Protein AF-A0A523W3R8-F1 (afdb_monomer)

Secondary structure (DSSP, 8-state):
--HHHHHHHHHHHHHHHHHHHTT-----PPP-SS-SHHHHHHHHHHHHHHHHHHHHHHHHHHHHHHHHHHHHHHHHHHHHHHHHHHHHHHHHHHHHHH-

Radius of gyration: 30.05 Å; Cα contacts (8 Å, |Δi|>4): 32; chains: 1; bounding box: 63×19×85 Å

InterPro domains:
  IPR003660 HAMP domain [PF00672] (10-53)
  IPR003660 HAMP domain [PS50885] (9-57)
  IPR003660 HAMP domain [SM00304] (4-57)

Sequence (99 aa):
MDKTSEKERMAEIIEAVMKVARGDYSVQVEFSGENDEFDSLAMGLNMMIDDIRTSMEHLDGQRKKLSAVNKHLQQHIAERKKAQERISRAAEEWRMTFD

Structure (mmCIF, N/CA/C/O backbone):
data_AF-A0A523W3R8-F1
#
_entry.id   AF-A0A523W3R8-F1
#
loop_
_atom_site.group_PDB
_atom_site.id
_atom_site.type_symbol
_atom_site.label_atom_id
_atom_site.label_alt_id
_atom_site.label_comp_id
_atom_site.label_asym_id
_atom_site.label_entity_id
_atom_site.label_seq_id
_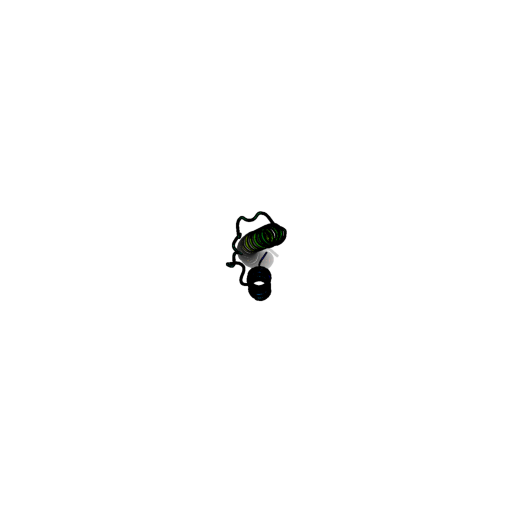atom_site.pdbx_PDB_ins_code
_atom_site.Cartn_x
_atom_site.Cartn_y
_atom_site.Cartn_z
_atom_site.occupancy
_atom_site.B_iso_or_equiv
_atom_site.auth_seq_id
_atom_site.auth_comp_id
_atom_site.auth_asym_id
_atom_site.auth_atom_id
_atom_site.pdbx_PDB_model_num
ATOM 1 N N . MET A 1 1 ? -19.295 -1.041 39.097 1.00 55.22 1 MET A N 1
ATOM 2 C CA . MET A 1 1 ? -18.858 -1.418 37.742 1.00 55.22 1 MET A CA 1
ATOM 3 C C . MET A 1 1 ? -19.580 -2.698 37.373 1.00 55.22 1 MET A C 1
ATOM 5 O O . MET A 1 1 ? -19.542 -3.649 38.151 1.00 55.22 1 MET A O 1
ATOM 9 N N . ASP A 1 2 ? -20.368 -2.662 36.300 1.00 65.88 2 ASP A N 1
ATOM 10 C CA . ASP A 1 2 ? -21.153 -3.807 35.838 1.00 65.88 2 ASP A CA 1
ATOM 11 C C . ASP A 1 2 ? -20.236 -4.759 35.062 1.00 65.88 2 ASP A C 1
ATOM 13 O O . ASP A 1 2 ? -19.726 -4.413 34.000 1.00 65.88 2 ASP A O 1
ATOM 17 N N . LYS A 1 3 ? -20.029 -5.968 35.593 1.00 64.00 3 LYS A N 1
ATOM 18 C CA . LYS A 1 3 ? -19.193 -7.013 34.973 1.00 64.00 3 LYS A CA 1
ATOM 19 C C . LYS A 1 3 ? -19.681 -7.427 33.578 1.00 64.00 3 LYS A C 1
ATOM 21 O O . LYS A 1 3 ? -18.957 -8.118 32.862 1.00 64.00 3 LYS A O 1
ATOM 26 N N . THR A 1 4 ? -20.914 -7.073 33.223 1.00 63.56 4 THR A N 1
ATOM 27 C CA . THR A 1 4 ? -21.494 -7.315 31.898 1.00 63.56 4 THR A CA 1
ATOM 28 C C . THR A 1 4 ? -20.850 -6.404 30.844 1.00 63.56 4 THR A C 1
ATOM 30 O O . THR A 1 4 ? -20.418 -6.908 29.813 1.00 63.56 4 THR A O 1
ATOM 33 N N . SER A 1 5 ? -20.638 -5.121 31.165 1.00 80.88 5 SER A N 1
ATOM 34 C CA . SER A 1 5 ? -20.011 -4.123 30.277 1.00 80.88 5 SER A CA 1
ATOM 35 C C . SER A 1 5 ? -18.536 -4.432 29.977 1.00 80.88 5 SER A C 1
ATOM 37 O O . SER A 1 5 ? -18.100 -4.391 28.828 1.00 80.88 5 SER A O 1
ATOM 39 N N . GLU A 1 6 ? -17.760 -4.850 30.983 1.00 86.00 6 GLU A N 1
ATOM 40 C CA . GLU A 1 6 ? -16.344 -5.218 30.788 1.00 86.00 6 GLU A CA 1
ATOM 41 C C . GLU A 1 6 ? -16.178 -6.422 29.845 1.00 86.00 6 GLU A C 1
ATOM 43 O O . GLU A 1 6 ? -15.247 -6.478 29.040 1.00 86.00 6 GLU A O 1
ATOM 48 N N . LYS A 1 7 ? -17.091 -7.401 29.921 1.00 90.12 7 LYS A N 1
ATOM 49 C CA . LYS A 1 7 ? -17.073 -8.568 29.028 1.00 90.12 7 LYS A CA 1
ATOM 50 C C . LYS A 1 7 ? -17.400 -8.197 27.587 1.00 90.12 7 LYS A C 1
ATOM 52 O O . LYS A 1 7 ? -16.786 -8.763 26.686 1.00 90.12 7 LYS A O 1
ATOM 57 N N . GLU A 1 8 ? -18.350 -7.291 27.382 1.00 89.88 8 GLU A N 1
ATOM 58 C CA . GLU A 1 8 ? -18.734 -6.806 26.053 1.00 89.88 8 GLU A CA 1
ATOM 59 C C . GLU A 1 8 ? -17.569 -6.056 25.399 1.00 89.88 8 GLU A C 1
ATOM 61 O O . GLU A 1 8 ? -17.129 -6.441 24.317 1.00 89.88 8 GLU A O 1
ATOM 66 N N . ARG A 1 9 ? -16.956 -5.107 26.115 1.00 90.44 9 ARG A N 1
ATOM 67 C CA . ARG A 1 9 ? -15.782 -4.360 25.628 1.00 90.44 9 ARG A CA 1
ATOM 68 C C . ARG A 1 9 ? -14.595 -5.270 25.315 1.00 90.44 9 ARG A C 1
ATOM 70 O O . ARG A 1 9 ? -13.924 -5.119 24.297 1.00 90.44 9 ARG A O 1
ATOM 77 N N . MET A 1 10 ? -14.344 -6.272 26.157 1.00 92.50 10 MET A N 1
ATOM 78 C C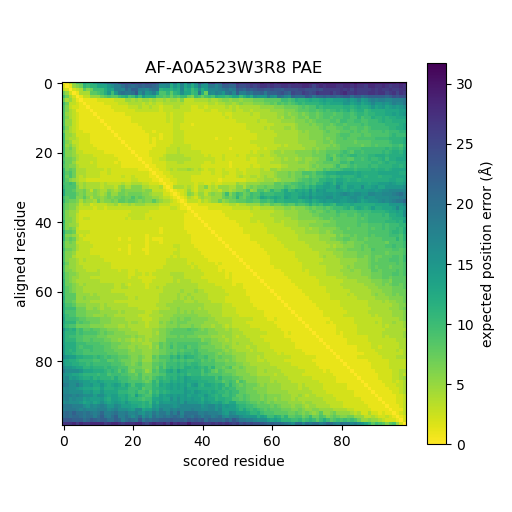A . MET A 1 10 ? -13.301 -7.261 25.884 1.00 92.50 10 MET A CA 1
ATOM 79 C C . MET A 1 10 ? -13.611 -8.109 24.640 1.00 92.50 10 MET A C 1
ATOM 81 O O . MET A 1 10 ? -12.698 -8.428 23.877 1.00 92.50 10 MET A O 1
ATOM 85 N N . ALA A 1 11 ? -14.876 -8.473 24.417 1.00 93.75 11 ALA A N 1
ATOM 86 C CA . ALA A 1 11 ? -15.283 -9.214 23.226 1.00 93.75 11 ALA A CA 1
ATOM 87 C C . ALA A 1 11 ? -15.071 -8.391 21.944 1.00 93.75 11 ALA A C 1
ATOM 89 O O . ALA A 1 11 ? -14.554 -8.935 20.967 1.00 93.75 11 ALA A O 1
ATOM 90 N N . GLU A 1 12 ? -15.374 -7.091 21.967 1.00 92.88 12 GLU A N 1
ATOM 91 C CA . GLU A 1 12 ? -15.118 -6.174 20.847 1.00 92.88 12 GLU A CA 1
ATOM 92 C C . GLU A 1 12 ? -13.627 -6.083 20.503 1.00 92.88 12 GLU A C 1
ATOM 94 O O . GLU A 1 12 ? -13.243 -6.209 19.338 1.00 92.88 12 GLU A O 1
ATOM 99 N N . ILE A 1 13 ? -12.765 -5.947 21.516 1.00 94.38 13 ILE A N 1
ATOM 100 C CA . ILE A 1 13 ? -11.308 -5.926 21.322 1.00 94.38 13 ILE A CA 1
ATOM 101 C C . ILE A 1 13 ? -10.826 -7.241 20.699 1.00 94.38 13 ILE A C 1
ATOM 103 O O . ILE A 1 13 ? -10.041 -7.228 19.748 1.00 94.38 13 ILE A O 1
ATOM 107 N N . ILE A 1 14 ? -11.305 -8.388 21.191 1.00 95.88 14 ILE A N 1
ATOM 108 C CA . ILE A 1 14 ? -10.956 -9.701 20.628 1.00 95.88 14 ILE A CA 1
ATOM 109 C C . ILE A 1 14 ? -11.412 -9.800 19.169 1.00 95.88 14 ILE A C 1
ATOM 111 O O . ILE A 1 14 ? -10.661 -10.284 18.319 1.00 95.88 14 ILE A O 1
ATOM 115 N N . GLU A 1 15 ? -12.620 -9.336 18.852 1.00 95.81 15 GLU A N 1
ATOM 116 C CA . GLU A 1 15 ? -13.126 -9.340 17.483 1.00 95.81 15 GLU A CA 1
ATOM 117 C C . GLU A 1 15 ? -12.257 -8.477 16.560 1.00 95.81 15 GLU A C 1
ATOM 119 O O . GLU A 1 15 ? -11.898 -8.925 15.464 1.00 95.81 15 GLU A O 1
ATOM 124 N N . ALA A 1 16 ? -11.868 -7.281 17.008 1.00 95.62 16 ALA A N 1
ATOM 125 C CA . ALA A 1 16 ? -10.971 -6.402 16.270 1.00 95.62 16 ALA A CA 1
ATOM 126 C C . ALA A 1 16 ? -9.616 -7.078 16.013 1.00 95.62 16 ALA A C 1
ATOM 128 O O . ALA A 1 16 ? -9.183 -7.146 14.863 1.00 95.62 16 ALA A O 1
ATOM 129 N N . VAL A 1 17 ? -8.995 -7.686 17.030 1.00 96.38 17 VAL A N 1
ATOM 130 C CA . VAL A 1 17 ? -7.743 -8.449 16.863 1.00 96.38 17 VAL A CA 1
ATOM 131 C C . VAL A 1 17 ? -7.909 -9.574 15.839 1.00 96.38 17 VAL A C 1
ATOM 133 O O . VAL A 1 17 ? -7.049 -9.765 14.980 1.00 96.38 17 VAL A O 1
ATOM 136 N N . MET A 1 18 ? -9.028 -10.299 15.872 1.00 97.31 18 MET A N 1
ATOM 137 C CA . MET A 1 18 ? -9.297 -11.372 14.912 1.00 97.31 18 MET A CA 1
ATOM 138 C C . MET A 1 18 ? -9.498 -10.858 13.479 1.00 97.31 18 MET A C 1
ATOM 140 O O . MET A 1 18 ? -9.120 -11.552 12.533 1.00 97.31 18 MET A O 1
ATOM 144 N N . LYS A 1 19 ? -10.083 -9.670 13.290 1.00 96.50 19 LYS A N 1
ATOM 145 C CA . LYS A 1 19 ? -10.194 -9.017 11.972 1.00 96.50 19 LYS A CA 1
ATOM 146 C C . LYS A 1 19 ? -8.820 -8.581 11.458 1.00 96.50 19 LYS A C 1
ATOM 148 O O . LYS A 1 19 ? -8.441 -8.973 10.354 1.00 96.50 19 LYS A O 1
ATOM 153 N N . VAL A 1 20 ? -8.027 -7.923 12.301 1.00 95.81 20 VAL A N 1
ATOM 154 C CA . VAL A 1 20 ? -6.642 -7.515 12.002 1.00 95.81 20 VAL A CA 1
ATOM 155 C C . VAL A 1 20 ? -5.771 -8.717 11.634 1.00 95.81 20 VAL A C 1
ATOM 157 O O . VAL A 1 20 ? -5.036 -8.674 10.649 1.00 95.81 20 VAL A O 1
ATOM 160 N N . ALA A 1 21 ? -5.897 -9.833 12.357 1.00 95.50 21 ALA A N 1
ATOM 161 C CA . ALA A 1 21 ? -5.173 -11.072 12.065 1.00 95.50 21 ALA A CA 1
ATOM 162 C C . ALA A 1 21 ? -5.531 -11.680 10.695 1.00 95.50 21 ALA A C 1
ATOM 164 O O . ALA A 1 21 ? -4.714 -12.376 10.095 1.00 95.50 21 ALA A O 1
ATOM 165 N N . ARG A 1 22 ? -6.736 -11.407 10.178 1.00 96.25 22 ARG A N 1
ATOM 166 C CA . ARG A 1 22 ? -7.166 -11.794 8.823 1.00 96.25 22 ARG A CA 1
ATOM 167 C C . ARG A 1 22 ? -6.774 -10.775 7.747 1.00 96.25 22 ARG A C 1
ATOM 169 O O . ARG A 1 22 ? -7.108 -10.980 6.583 1.00 96.25 22 ARG A O 1
ATOM 176 N N . GLY A 1 23 ? -6.065 -9.710 8.117 1.00 93.69 23 GLY A N 1
ATOM 177 C CA . GLY A 1 23 ? -5.638 -8.647 7.210 1.00 93.69 23 GLY A CA 1
ATOM 178 C C . GLY A 1 23 ? -6.664 -7.530 7.019 1.00 93.69 23 GLY A C 1
ATOM 179 O O . GLY A 1 23 ? -6.493 -6.704 6.125 1.00 93.69 23 GLY A O 1
ATOM 180 N N . ASP A 1 24 ? -7.726 -7.493 7.826 1.00 95.06 24 ASP A N 1
ATOM 181 C CA . ASP A 1 24 ? -8.673 -6.382 7.833 1.00 95.06 24 ASP A CA 1
ATOM 182 C C . ASP A 1 24 ? -8.206 -5.302 8.820 1.00 95.06 24 ASP A C 1
ATOM 184 O O . ASP A 1 24 ? -8.470 -5.368 10.020 1.00 95.06 24 ASP A O 1
ATOM 188 N N . TYR A 1 25 ? -7.484 -4.312 8.290 1.00 94.38 25 TYR A N 1
ATOM 189 C CA . TYR A 1 25 ? -6.981 -3.147 9.029 1.00 94.38 25 TYR A CA 1
ATOM 190 C C . TYR A 1 25 ? -7.912 -1.931 8.924 1.00 94.38 25 TYR A C 1
ATOM 192 O O . TYR A 1 25 ? -7.487 -0.811 9.188 1.00 94.38 25 TYR A O 1
ATOM 200 N N . SER A 1 26 ? -9.163 -2.124 8.486 1.00 92.25 26 SER A N 1
ATOM 201 C CA . SER A 1 26 ? -10.167 -1.050 8.431 1.00 92.25 26 SER A CA 1
ATOM 202 C C . SER A 1 26 ? -10.932 -0.874 9.747 1.00 92.25 26 SER A C 1
ATOM 204 O O . SER A 1 26 ? -11.774 0.013 9.868 1.00 92.25 26 SER A O 1
ATOM 206 N N . VAL A 1 27 ? -10.651 -1.733 10.726 1.00 93.75 27 VAL A N 1
ATOM 207 C CA . VAL A 1 27 ? -11.355 -1.778 12.003 1.00 93.75 27 VAL A CA 1
ATOM 208 C C . VAL A 1 27 ? -10.839 -0.722 12.969 1.00 93.75 27 VAL A C 1
ATOM 210 O O . VAL A 1 27 ? -9.649 -0.416 12.999 1.00 93.75 27 VAL A O 1
ATOM 213 N N . GLN A 1 28 ? -11.745 -0.226 13.803 1.00 93.31 28 GLN A N 1
ATOM 214 C CA . GLN A 1 28 ? -11.442 0.689 14.890 1.00 93.31 28 GLN A CA 1
ATOM 215 C C . GLN A 1 28 ? -12.209 0.230 16.127 1.00 93.31 28 GLN A C 1
ATOM 217 O O . GLN A 1 28 ? -13.402 -0.059 16.040 1.00 93.31 28 GLN A O 1
ATOM 222 N N . VAL A 1 29 ? -11.522 0.138 17.262 1.00 93.00 29 VAL A N 1
ATOM 223 C CA . VAL A 1 29 ? -12.163 -0.112 18.557 1.00 93.00 29 VAL A CA 1
ATOM 224 C C . VAL A 1 29 ? -12.631 1.218 19.135 1.00 93.00 29 VAL A C 1
ATOM 226 O O . VAL A 1 29 ? -11.861 2.183 19.154 1.00 93.00 29 VAL A O 1
ATOM 229 N N . GLU A 1 30 ? -13.886 1.278 19.576 1.00 89.12 30 GLU A N 1
ATOM 230 C CA . GLU A 1 30 ? -14.464 2.477 20.183 1.00 89.12 30 GLU A CA 1
ATOM 231 C C . GLU A 1 30 ? -13.972 2.688 21.621 1.00 89.12 30 GLU A C 1
ATOM 233 O O . GLU A 1 30 ? -13.575 1.755 22.319 1.00 89.12 30 GLU A O 1
ATOM 238 N N . PHE A 1 31 ? -13.998 3.945 22.060 1.00 87.56 31 PHE A N 1
ATOM 239 C CA . PHE A 1 31 ? -13.681 4.325 23.433 1.00 87.56 31 PHE A CA 1
ATOM 240 C C . PHE A 1 31 ? -14.972 4.437 24.238 1.00 87.56 31 PHE A C 1
ATOM 242 O O . PHE A 1 31 ? -15.928 5.059 23.771 1.00 87.56 31 PHE A O 1
ATOM 249 N N . SER A 1 32 ? -14.987 3.914 25.466 1.00 84.69 32 SER A N 1
ATOM 250 C CA . SER A 1 32 ? -16.102 4.176 26.384 1.00 84.69 32 SER A CA 1
ATOM 251 C C . SER A 1 32 ? -16.058 5.610 26.919 1.00 84.69 32 SER A C 1
ATOM 253 O O . SER A 1 32 ? -17.091 6.161 27.294 1.00 84.69 32 SER A O 1
ATOM 255 N N . GLY A 1 33 ? -14.868 6.227 26.937 1.00 81.94 33 GLY A N 1
ATOM 256 C CA . GLY A 1 33 ? -14.645 7.564 27.485 1.00 81.94 33 GLY A CA 1
ATOM 257 C C . GLY A 1 33 ? -14.519 7.572 29.009 1.00 81.94 33 GLY A C 1
ATOM 258 O O . GLY A 1 33 ? -14.427 8.643 29.610 1.00 81.94 33 GLY A O 1
ATOM 259 N N . GLU A 1 34 ? -14.494 6.393 29.633 1.00 86.69 34 GLU A N 1
ATOM 260 C CA . GLU A 1 34 ? -14.276 6.222 31.071 1.00 86.69 34 GLU A CA 1
ATOM 261 C C . GLU A 1 34 ? -12.792 6.361 31.445 1.00 86.69 34 GLU A C 1
ATOM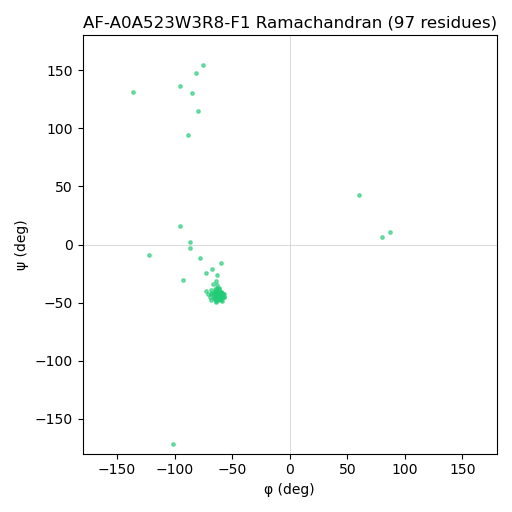 263 O O . GLU A 1 34 ? -12.470 6.542 32.620 1.00 86.69 34 GLU A O 1
ATOM 268 N N . ASN A 1 35 ? -11.905 6.371 30.440 1.00 86.38 35 ASN A N 1
ATOM 269 C CA . ASN A 1 35 ? -10.464 6.571 30.571 1.00 86.38 35 ASN A CA 1
ATOM 270 C C . ASN A 1 35 ? -9.802 5.503 31.457 1.00 86.38 35 ASN A C 1
ATOM 272 O O . ASN A 1 35 ? -8.966 5.799 32.315 1.00 86.38 35 ASN A O 1
ATOM 276 N N . ASP A 1 36 ? -10.221 4.258 31.246 1.00 90.81 36 ASP A N 1
ATOM 277 C CA . ASP A 1 36 ? -9.767 3.076 31.965 1.00 90.81 36 ASP A CA 1
ATOM 278 C C . ASP A 1 36 ? -8.743 2.252 31.158 1.00 90.81 36 ASP A C 1
ATOM 280 O O . ASP A 1 36 ? -8.226 2.658 30.107 1.00 90.81 36 ASP A O 1
ATOM 284 N N . GLU A 1 37 ? -8.403 1.071 31.671 1.00 91.38 37 GLU A N 1
ATOM 285 C CA . GLU A 1 37 ? -7.437 0.171 31.047 1.00 91.38 37 GLU A CA 1
ATOM 286 C C . GLU A 1 37 ? -7.908 -0.338 29.678 1.00 91.38 37 GLU A C 1
ATOM 288 O O . GLU A 1 37 ? -7.086 -0.568 28.788 1.00 91.38 37 GLU A O 1
ATOM 293 N N . PHE A 1 38 ? 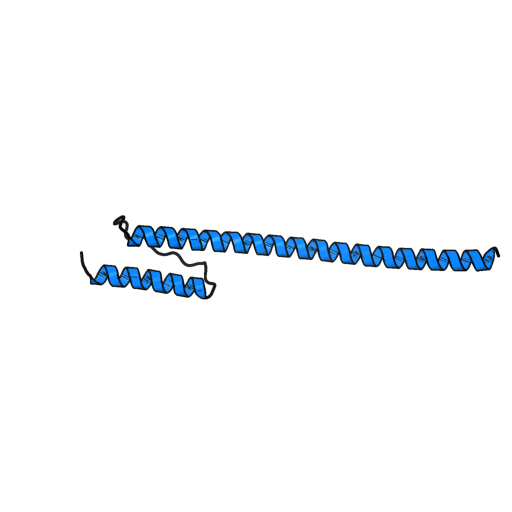-9.219 -0.486 29.481 1.00 91.56 38 PHE A N 1
ATOM 294 C CA . PHE A 1 38 ? -9.794 -0.908 28.207 1.00 91.56 38 PHE A CA 1
ATOM 295 C C . PHE A 1 38 ? -9.707 0.204 27.158 1.00 91.56 38 PHE A C 1
ATOM 297 O O . PHE A 1 38 ? -9.345 -0.083 26.019 1.00 91.56 38 PHE A O 1
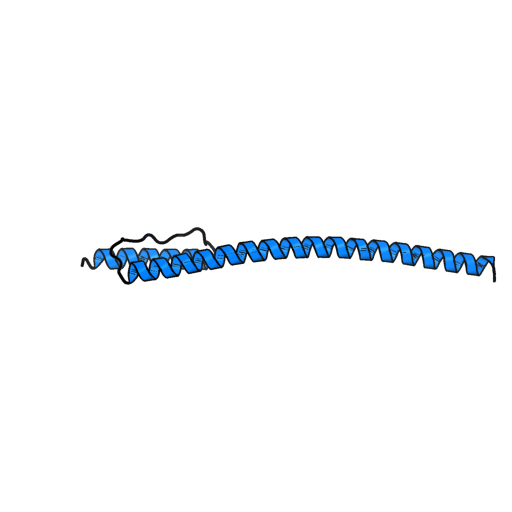ATOM 304 N N . ASP A 1 39 ? -9.940 1.465 27.534 1.00 91.81 39 ASP A N 1
ATOM 305 C CA . ASP A 1 39 ? -9.737 2.610 26.636 1.00 91.81 39 ASP A CA 1
ATOM 306 C C . ASP A 1 39 ? -8.259 2.758 26.252 1.00 91.81 39 ASP A C 1
ATOM 308 O O . ASP A 1 39 ? -7.923 2.999 25.088 1.00 91.81 39 ASP A O 1
ATOM 312 N N . SER A 1 40 ? -7.358 2.530 27.210 1.00 94.31 40 SER A N 1
ATOM 313 C CA . SER A 1 40 ? -5.912 2.507 26.958 1.00 94.31 40 SER A CA 1
ATOM 314 C C . SER A 1 40 ? -5.522 1.393 25.977 1.00 94.31 40 SER A C 1
ATOM 316 O O . SER A 1 40 ? -4.716 1.610 25.068 1.00 94.31 40 SER A O 1
ATOM 318 N N . LEU A 1 41 ? -6.119 0.203 26.118 1.00 93.38 41 LEU A N 1
ATOM 319 C CA . LEU A 1 41 ? -5.897 -0.927 25.216 1.00 93.38 41 LEU A CA 1
ATOM 320 C C . LEU A 1 41 ? -6.471 -0.668 23.817 1.00 93.38 41 LEU A C 1
ATOM 322 O O . LEU A 1 41 ? -5.792 -0.939 22.825 1.00 93.38 41 LEU A O 1
ATOM 326 N N . ALA A 1 42 ? -7.678 -0.105 23.728 1.00 93.88 42 ALA A N 1
ATOM 327 C CA . ALA A 1 42 ? -8.299 0.302 22.471 1.00 93.88 42 ALA A CA 1
ATOM 328 C C . ALA A 1 42 ? -7.430 1.328 21.730 1.00 93.88 42 ALA A C 1
ATOM 330 O O . ALA A 1 42 ? -7.212 1.205 20.525 1.00 93.88 42 ALA A O 1
ATOM 331 N N . MET A 1 43 ? -6.852 2.292 22.455 1.00 94.75 43 MET A N 1
ATOM 332 C CA . MET A 1 43 ? -5.948 3.292 21.883 1.00 94.75 43 MET A CA 1
ATOM 333 C C . MET A 1 43 ? -4.683 2.640 21.324 1.00 94.75 43 MET A C 1
ATOM 335 O O . MET A 1 43 ? -4.322 2.886 20.175 1.00 94.75 43 MET A O 1
ATOM 339 N N . GLY A 1 44 ? -4.041 1.769 22.110 1.00 95.88 44 GLY A N 1
ATOM 340 C CA . GLY A 1 44 ? -2.865 1.010 21.679 1.00 95.88 44 GLY A CA 1
ATOM 341 C C . GLY A 1 44 ? -3.130 0.168 20.432 1.00 95.88 44 GLY A C 1
ATOM 342 O O . GLY A 1 44 ? -2.344 0.197 19.484 1.00 95.88 44 GLY A O 1
ATOM 343 N N . LEU A 1 45 ? -4.264 -0.537 20.403 1.00 95.75 45 LEU A N 1
ATOM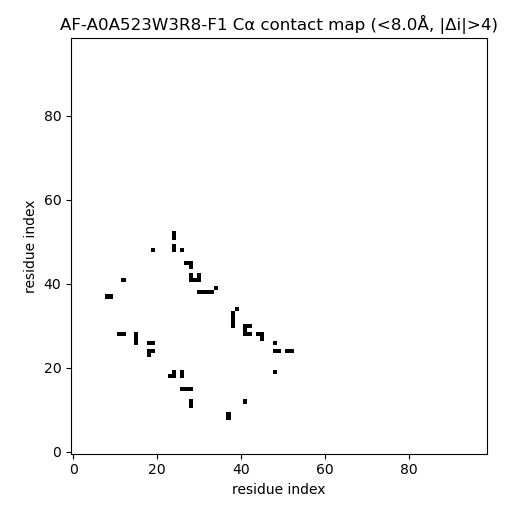 344 C CA . LEU A 1 45 ? -4.658 -1.365 19.270 1.00 95.75 45 LEU A CA 1
ATOM 345 C C . LEU A 1 45 ? -4.931 -0.522 18.018 1.00 95.75 45 LEU A C 1
ATOM 347 O O . LEU A 1 45 ? -4.413 -0.847 16.952 1.00 95.75 45 LEU A O 1
ATOM 351 N N . ASN A 1 46 ? -5.674 0.579 18.142 1.00 96.44 46 ASN A N 1
ATOM 352 C CA . ASN A 1 46 ? -5.952 1.477 17.021 1.00 96.44 46 ASN A CA 1
ATOM 353 C C . ASN A 1 46 ? -4.664 2.092 16.449 1.00 96.44 46 ASN A C 1
ATOM 355 O O . ASN A 1 46 ? -4.499 2.109 15.232 1.00 96.44 46 ASN A O 1
ATOM 359 N N . MET A 1 47 ? -3.720 2.520 17.298 1.00 96.94 47 MET A N 1
ATOM 360 C CA . MET A 1 47 ? -2.409 3.006 16.838 1.00 96.94 47 MET A CA 1
ATOM 361 C C . MET A 1 47 ? -1.640 1.925 16.070 1.00 96.94 47 MET A C 1
ATOM 363 O O . MET A 1 47 ? -1.123 2.190 14.988 1.00 96.94 47 MET A O 1
ATOM 367 N N . MET A 1 48 ? -1.608 0.689 16.582 1.00 96.88 48 MET A N 1
ATOM 368 C CA . MET A 1 48 ? -0.958 -0.423 15.882 1.00 96.88 48 MET A CA 1
ATOM 369 C C . MET A 1 48 ? -1.595 -0.710 14.518 1.00 96.88 48 MET A C 1
ATOM 371 O O . MET A 1 48 ? -0.883 -0.985 13.552 1.00 96.88 48 MET A O 1
ATOM 375 N N . ILE A 1 49 ? -2.926 -0.668 14.427 1.00 96.62 49 ILE A N 1
ATOM 376 C CA . ILE A 1 49 ? -3.650 -0.868 13.166 1.00 96.62 49 ILE A CA 1
ATOM 377 C C . ILE A 1 49 ? -3.269 0.222 12.159 1.00 96.62 49 ILE A C 1
ATOM 379 O O . ILE A 1 49 ? -2.978 -0.091 11.000 1.00 96.62 49 ILE A O 1
ATOM 383 N N . ASP A 1 50 ? -3.200 1.477 12.604 1.00 96.75 50 ASP A N 1
ATOM 384 C CA . ASP A 1 50 ? -2.809 2.614 11.768 1.00 96.75 50 ASP A CA 1
ATOM 385 C C . ASP A 1 50 ? -1.368 2.515 11.258 1.00 96.75 50 ASP A C 1
ATOM 387 O O . ASP A 1 50 ? -1.107 2.740 10.069 1.00 96.75 50 ASP A O 1
ATOM 391 N N . ASP A 1 51 ? -0.439 2.105 12.120 1.00 97.12 51 ASP A N 1
ATOM 392 C CA . ASP A 1 51 ? 0.961 1.898 11.754 1.00 97.12 51 ASP A CA 1
ATOM 393 C C . ASP A 1 51 ? 1.117 0.772 10.722 1.00 97.12 51 ASP A C 1
ATOM 395 O O . ASP A 1 51 ? 1.873 0.902 9.748 1.00 97.12 51 ASP A O 1
ATOM 399 N N . ILE A 1 52 ? 0.376 -0.330 10.888 1.00 95.94 52 ILE A N 1
ATOM 400 C CA . ILE A 1 52 ? 0.380 -1.443 9.930 1.00 95.94 52 ILE A CA 1
ATOM 401 C C . ILE A 1 52 ? -0.177 -0.981 8.581 1.00 95.94 52 ILE A C 1
ATOM 403 O O . ILE A 1 52 ? 0.437 -1.242 7.542 1.00 95.94 52 ILE A O 1
ATOM 407 N N . ARG A 1 53 ? -1.300 -0.257 8.585 1.00 94.81 53 ARG A N 1
ATOM 408 C CA . ARG A 1 53 ? -1.927 0.288 7.375 1.00 94.81 53 ARG A CA 1
ATOM 409 C C . ARG A 1 53 ? -0.975 1.214 6.619 1.00 94.81 53 ARG A C 1
ATOM 411 O O . ARG A 1 53 ? -0.729 1.007 5.431 1.00 94.81 53 ARG A O 1
ATOM 418 N N . THR A 1 54 ? -0.351 2.152 7.326 1.00 96.25 54 THR A N 1
ATOM 419 C CA . THR A 1 54 ? 0.646 3.074 6.762 1.00 96.25 54 THR A CA 1
ATOM 420 C C . THR A 1 54 ? 1.846 2.319 6.182 1.00 96.25 54 THR A C 1
ATOM 422 O O . THR A 1 54 ? 2.323 2.621 5.084 1.00 96.25 54 THR A O 1
ATOM 425 N N . SER A 1 55 ? 2.318 1.284 6.881 1.00 96.19 55 SER A N 1
ATOM 426 C CA . SER A 1 55 ? 3.416 0.437 6.406 1.00 96.19 55 SER A CA 1
ATOM 427 C C . SER A 1 55 ? 3.049 -0.321 5.128 1.00 96.19 55 SER A C 1
ATOM 429 O O . SER A 1 55 ? 3.865 -0.413 4.209 1.00 96.19 55 SER A O 1
ATOM 431 N N . MET A 1 56 ? 1.817 -0.828 5.024 1.00 94.56 56 MET A N 1
ATOM 432 C CA . MET A 1 56 ? 1.328 -1.494 3.814 1.00 94.56 56 MET A CA 1
ATOM 433 C C . MET A 1 56 ? 1.253 -0.547 2.617 1.00 94.56 56 MET A C 1
ATOM 435 O O . MET A 1 56 ? 1.708 -0.904 1.527 1.00 94.56 56 MET A O 1
ATOM 439 N N . GLU A 1 57 ? 0.739 0.668 2.812 1.00 95.31 57 GLU A N 1
ATOM 440 C CA . GLU A 1 57 ? 0.711 1.698 1.769 1.00 95.31 57 GLU A CA 1
ATOM 441 C C . GLU A 1 57 ? 2.127 2.046 1.291 1.00 95.31 57 GLU A C 1
ATOM 443 O O . GLU A 1 57 ? 2.386 2.149 0.085 1.00 95.31 57 GLU A O 1
ATOM 448 N N . HIS A 1 58 ? 3.078 2.149 2.225 1.00 97.12 58 HIS A N 1
ATOM 449 C CA . HIS A 1 58 ? 4.477 2.382 1.893 1.00 97.12 58 HIS A CA 1
ATOM 450 C C . HIS A 1 58 ? 5.079 1.232 1.074 1.00 97.12 58 HIS A C 1
ATOM 452 O O . HIS A 1 58 ? 5.716 1.475 0.044 1.00 97.12 58 HIS A O 1
ATOM 458 N N . LEU A 1 59 ? 4.852 -0.017 1.494 1.00 97.06 59 LEU A N 1
ATOM 459 C CA . LEU A 1 59 ? 5.328 -1.212 0.793 1.00 97.06 59 LEU A CA 1
ATOM 460 C C . LEU A 1 59 ? 4.745 -1.320 -0.621 1.00 97.06 59 LEU A C 1
ATOM 462 O O . LEU A 1 59 ? 5.483 -1.622 -1.563 1.00 97.06 59 LEU A O 1
ATOM 466 N N . ASP A 1 60 ? 3.457 -1.026 -0.812 1.00 96.81 60 ASP A N 1
ATOM 467 C CA . ASP A 1 60 ? 2.843 -1.004 -2.145 1.00 96.81 60 ASP A CA 1
ATOM 468 C C . ASP A 1 60 ? 3.460 0.090 -3.033 1.00 96.81 60 ASP A C 1
ATOM 470 O O . ASP A 1 60 ? 3.817 -0.154 -4.193 1.00 96.81 60 ASP A O 1
ATOM 474 N N . GLY A 1 61 ? 3.693 1.279 -2.471 1.00 97.81 61 GLY A N 1
ATOM 475 C CA . GLY A 1 61 ? 4.399 2.363 -3.152 1.00 97.81 61 GLY A CA 1
ATOM 476 C C . GLY A 1 61 ? 5.817 1.969 -3.582 1.00 97.81 61 GLY A C 1
ATOM 477 O O . GLY A 1 61 ? 6.219 2.216 -4.725 1.00 97.81 61 GLY A O 1
ATOM 478 N N . GLN A 1 62 ? 6.575 1.312 -2.701 1.00 97.81 62 GLN A N 1
ATOM 479 C CA . GLN A 1 62 ? 7.906 0.789 -3.016 1.00 97.81 62 GLN A CA 1
ATOM 480 C C . GLN A 1 62 ? 7.852 -0.296 -4.098 1.00 97.81 62 GLN A C 1
ATOM 482 O O . GLN A 1 62 ? 8.643 -0.255 -5.045 1.00 97.81 62 GLN A O 1
ATOM 487 N N . ARG A 1 63 ? 6.887 -1.220 -4.026 1.00 98.19 63 ARG A N 1
ATOM 488 C CA . ARG A 1 63 ? 6.689 -2.276 -5.029 1.00 98.19 63 ARG A CA 1
ATOM 489 C C . ARG A 1 63 ? 6.420 -1.695 -6.416 1.00 98.19 63 ARG A C 1
ATOM 491 O O . ARG A 1 63 ? 7.013 -2.143 -7.399 1.00 98.19 63 ARG A O 1
ATOM 498 N N . LYS A 1 64 ? 5.568 -0.668 -6.508 1.00 98.00 64 LYS A N 1
ATOM 499 C CA . LYS A 1 64 ? 5.279 0.046 -7.764 1.00 98.00 64 LYS A CA 1
ATOM 500 C C . LYS A 1 64 ? 6.533 0.705 -8.342 1.00 98.00 64 LYS A C 1
ATOM 502 O O . LYS A 1 64 ? 6.811 0.542 -9.531 1.00 98.00 64 LYS A O 1
ATOM 507 N N . LYS A 1 65 ? 7.330 1.383 -7.506 1.00 98.06 65 LYS A N 1
ATOM 508 C CA . LYS A 1 65 ? 8.615 1.977 -7.921 1.00 98.06 65 LYS A CA 1
ATOM 509 C C . LYS A 1 65 ? 9.594 0.917 -8.425 1.00 98.06 65 LYS A C 1
ATOM 511 O O . LYS A 1 65 ? 10.154 1.081 -9.507 1.00 98.06 65 LYS A O 1
ATOM 516 N N . LEU A 1 66 ? 9.751 -0.189 -7.696 1.00 98.25 66 LEU A N 1
ATOM 517 C CA . LEU A 1 66 ? 10.618 -1.299 -8.097 1.00 98.25 66 LEU A CA 1
ATOM 518 C C . LEU A 1 66 ? 10.186 -1.894 -9.443 1.00 98.25 66 LEU A C 1
ATOM 520 O O . LEU A 1 66 ? 11.020 -2.118 -10.318 1.00 98.25 66 LEU A O 1
ATOM 524 N N . SER A 1 67 ? 8.881 -2.088 -9.648 1.00 98.00 67 SER A N 1
ATOM 525 C CA . SER A 1 67 ? 8.337 -2.563 -10.923 1.00 98.00 67 SER A CA 1
ATOM 526 C C . SER A 1 67 ? 8.653 -1.612 -12.081 1.00 98.00 67 SER A C 1
ATOM 528 O O . SER A 1 67 ? 8.992 -2.072 -13.173 1.00 98.00 67 SER A O 1
ATOM 530 N N . ALA A 1 68 ? 8.549 -0.298 -11.868 1.00 98.19 68 ALA A N 1
ATOM 531 C CA . ALA A 1 68 ? 8.865 0.697 -12.890 1.00 98.19 68 ALA A CA 1
ATOM 532 C C . ALA A 1 68 ? 10.361 0.694 -13.243 1.00 98.19 68 ALA A C 1
ATOM 534 O O . ALA A 1 68 ? 10.716 0.665 -14.423 1.00 98.19 68 ALA A O 1
ATOM 535 N N . VAL A 1 69 ? 11.233 0.650 -12.230 1.00 98.00 69 VAL A N 1
ATOM 536 C CA . VAL A 1 69 ? 12.690 0.574 -12.419 1.00 98.00 69 VAL A CA 1
ATOM 537 C C . VAL A 1 69 ? 13.084 -0.708 -13.151 1.00 98.00 69 VAL A C 1
ATOM 539 O O . VAL A 1 69 ? 13.854 -0.642 -14.106 1.00 98.00 69 VAL A O 1
ATOM 542 N N . ASN A 1 70 ? 12.515 -1.858 -12.780 1.00 98.31 70 ASN A N 1
ATOM 543 C CA . ASN A 1 70 ? 12.769 -3.126 -13.468 1.00 98.31 70 ASN A CA 1
ATOM 544 C C . ASN A 1 70 ? 12.355 -3.079 -14.942 1.00 98.31 70 ASN A C 1
ATOM 5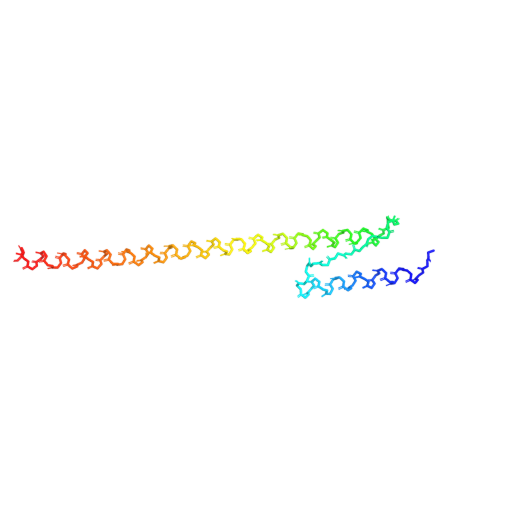46 O O . ASN A 1 70 ? 13.108 -3.529 -15.805 1.00 98.31 70 ASN A O 1
ATOM 550 N N . LYS A 1 71 ? 11.190 -2.496 -15.252 1.00 98.19 71 LYS A N 1
ATOM 551 C CA . LYS A 1 71 ? 10.738 -2.327 -16.639 1.00 98.19 71 LYS A CA 1
ATOM 552 C C . LYS A 1 71 ? 11.715 -1.469 -17.444 1.00 98.19 71 LYS A C 1
ATOM 554 O O . LYS A 1 71 ? 12.080 -1.840 -18.556 1.00 98.19 71 LYS A O 1
ATOM 559 N N . HIS A 1 72 ? 12.161 -0.354 -16.873 1.00 97.62 72 HIS A N 1
ATOM 560 C CA . HIS A 1 72 ? 13.139 0.519 -17.515 1.00 97.62 72 HIS A CA 1
ATOM 561 C C . HIS A 1 72 ? 14.479 -0.202 -17.724 1.00 97.62 72 HIS A C 1
ATOM 563 O O . HIS A 1 72 ? 15.035 -0.176 -18.818 1.00 97.62 72 HIS A O 1
ATOM 569 N N . LEU A 1 73 ? 14.969 -0.931 -16.719 1.00 97.94 73 LEU A N 1
ATOM 570 C CA . LEU A 1 73 ? 16.200 -1.712 -16.835 1.00 97.94 73 LEU A CA 1
ATOM 571 C C . LEU A 1 73 ? 16.118 -2.753 -17.962 1.00 97.94 73 LEU A C 1
ATOM 573 O O . LEU A 1 73 ? 17.057 -2.884 -18.744 1.00 97.94 73 LEU A O 1
ATOM 577 N N . GLN A 1 74 ? 14.989 -3.453 -18.093 1.00 98.25 74 GLN A N 1
ATOM 578 C CA . GLN A 1 74 ? 14.776 -4.398 -19.192 1.00 98.25 74 GLN A CA 1
ATOM 579 C C . GLN A 1 74 ? 14.813 -3.722 -20.568 1.00 98.25 74 GLN A C 1
ATOM 581 O O . GLN A 1 74 ? 15.378 -4.289 -21.505 1.00 98.25 74 GLN A O 1
ATOM 586 N N . GLN A 1 75 ? 14.266 -2.509 -20.695 1.00 98.00 75 GLN A N 1
ATOM 587 C CA . GLN A 1 75 ? 14.354 -1.727 -21.933 1.00 98.00 75 GLN A CA 1
ATOM 588 C C . GLN A 1 75 ? 15.812 -1.390 -22.273 1.00 98.00 75 GLN A C 1
ATOM 590 O O . GLN A 1 75 ? 16.256 -1.686 -23.381 1.00 98.00 75 GLN A O 1
ATOM 595 N N . HIS A 1 76 ? 16.585 -0.893 -21.301 1.00 97.75 76 HIS A N 1
ATOM 596 C CA . HIS A 1 76 ? 18.013 -0.596 -21.483 1.00 97.75 76 HIS A CA 1
ATOM 597 C C . HIS A 1 76 ? 18.827 -1.828 -21.877 1.00 97.75 76 HIS A C 1
ATOM 599 O O . HIS A 1 76 ? 19.689 -1.752 -22.752 1.00 97.75 76 HIS A O 1
ATOM 605 N N . ILE A 1 77 ? 18.554 -2.983 -21.265 1.00 98.31 77 ILE A N 1
ATOM 606 C CA . ILE A 1 77 ? 19.209 -4.247 -21.631 1.00 98.31 77 ILE A CA 1
ATOM 607 C C . ILE A 1 77 ? 18.887 -4.614 -23.085 1.00 98.31 77 ILE A C 1
ATOM 609 O O . ILE A 1 77 ? 19.793 -4.968 -23.843 1.00 98.31 77 ILE A O 1
ATOM 613 N N . ALA A 1 78 ? 17.622 -4.504 -23.497 1.00 98.00 78 ALA A N 1
ATOM 614 C CA . ALA A 1 78 ? 17.205 -4.813 -24.862 1.00 98.00 78 ALA A CA 1
ATOM 615 C C . ALA A 1 78 ? 17.847 -3.870 -25.894 1.00 98.00 78 ALA A C 1
ATOM 617 O O . ALA A 1 78 ? 18.306 -4.322 -26.945 1.00 98.00 78 ALA A O 1
ATOM 618 N N . GLU A 1 79 ? 17.917 -2.574 -25.595 1.00 98.12 79 GLU A N 1
ATOM 619 C CA . GLU A 1 79 ? 18.569 -1.575 -26.445 1.00 98.12 79 GLU A CA 1
ATOM 620 C C . GLU A 1 79 ? 20.068 -1.836 -26.582 1.00 98.12 79 GLU A C 1
ATOM 622 O O . GLU A 1 79 ? 20.589 -1.872 -27.700 1.00 98.12 79 GLU A O 1
ATOM 627 N N . ARG A 1 80 ? 20.757 -2.102 -25.466 1.00 98.00 80 ARG A N 1
ATOM 628 C CA . ARG A 1 80 ? 22.189 -2.428 -25.472 1.00 98.00 80 ARG A CA 1
ATOM 629 C C . ARG A 1 80 ? 22.482 -3.694 -26.261 1.00 98.00 80 ARG A C 1
ATOM 631 O O . ARG A 1 80 ? 23.426 -3.699 -27.046 1.00 98.00 80 ARG A O 1
ATOM 638 N N . 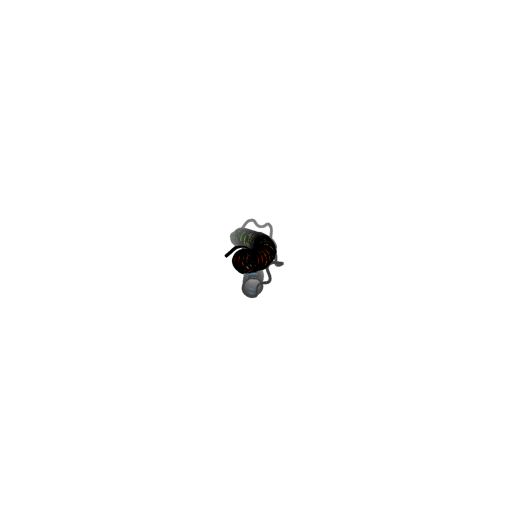LYS A 1 81 ? 21.653 -4.732 -26.123 1.00 97.81 81 LYS A N 1
ATOM 639 C CA . LYS A 1 81 ? 21.801 -5.971 -26.897 1.00 97.81 81 LYS A CA 1
ATOM 640 C C . LYS A 1 81 ? 21.687 -5.708 -28.401 1.00 97.81 81 LYS A C 1
ATOM 642 O O . LYS A 1 8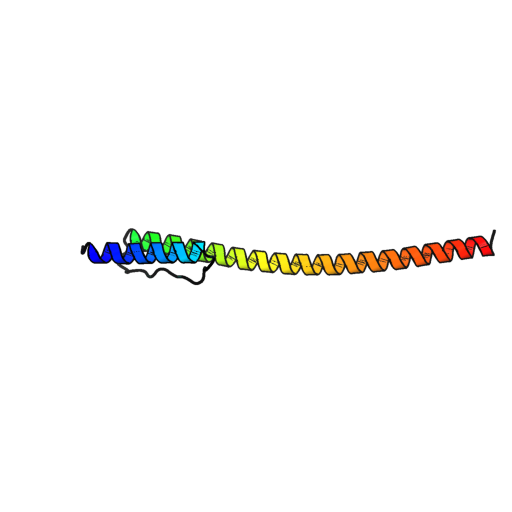1 ? 22.559 -6.120 -29.161 1.00 97.81 81 LYS A O 1
ATOM 647 N N . LYS A 1 82 ? 20.674 -4.945 -28.827 1.00 97.75 82 LYS A N 1
ATOM 648 C CA . LYS A 1 82 ? 20.513 -4.549 -30.238 1.00 97.75 82 LYS A CA 1
ATOM 649 C C . LYS A 1 82 ? 21.700 -3.729 -30.746 1.00 97.75 82 LYS A C 1
ATOM 651 O O . LYS A 1 82 ? 22.153 -3.941 -31.868 1.00 97.75 82 LYS A O 1
ATOM 656 N N . ALA A 1 83 ? 22.203 -2.787 -29.948 1.00 97.38 83 ALA A N 1
ATOM 657 C CA . ALA A 1 83 ? 23.370 -1.987 -30.314 1.00 97.38 83 ALA A CA 1
ATOM 658 C C . ALA A 1 83 ? 24.626 -2.860 -30.466 1.00 97.38 83 ALA A C 1
ATOM 660 O O . ALA A 1 83 ? 25.344 -2.726 -31.454 1.00 97.38 83 ALA A O 1
ATOM 661 N N . GLN A 1 84 ? 24.842 -3.803 -29.548 1.00 97.38 84 GLN A N 1
ATOM 662 C CA . GLN A 1 84 ? 25.956 -4.747 -29.600 1.00 97.38 84 GLN A CA 1
ATOM 663 C C . GLN A 1 84 ? 25.894 -5.642 -30.846 1.00 97.38 84 GLN A C 1
ATOM 665 O O . GLN A 1 84 ? 26.897 -5.797 -31.536 1.00 97.38 84 GLN A O 1
ATOM 670 N N . GLU A 1 85 ? 24.717 -6.166 -31.196 1.00 97.38 85 GLU A N 1
ATOM 671 C CA . GLU A 1 85 ? 24.516 -6.952 -32.423 1.00 97.38 85 GLU A CA 1
ATOM 672 C C . GLU A 1 85 ? 24.763 -6.132 -33.699 1.00 97.38 85 GLU A C 1
ATOM 674 O O . GLU A 1 85 ? 25.237 -6.664 -34.703 1.00 97.38 85 GLU A O 1
ATOM 679 N N . ARG A 1 86 ? 24.432 -4.835 -33.695 1.00 97.19 86 ARG A N 1
ATOM 680 C CA . ARG A 1 86 ? 24.721 -3.933 -34.823 1.00 97.19 86 ARG A CA 1
ATOM 681 C C . ARG A 1 86 ? 26.217 -3.672 -34.963 1.00 97.19 86 ARG A C 1
ATOM 683 O O . ARG A 1 86 ? 26.727 -3.743 -36.074 1.00 97.19 86 ARG A O 1
ATOM 690 N N . ILE A 1 87 ? 26.902 -3.403 -33.852 1.00 97.62 87 ILE A N 1
ATOM 691 C CA . ILE A 1 87 ? 28.353 -3.184 -33.836 1.00 97.62 87 ILE A CA 1
ATOM 692 C C . ILE A 1 87 ? 29.084 -4.448 -34.295 1.00 97.62 87 ILE A C 1
ATOM 694 O O . ILE A 1 87 ? 29.964 -4.357 -35.141 1.00 97.62 87 ILE A O 1
ATOM 698 N N . SER A 1 88 ? 28.685 -5.622 -33.795 1.00 97.31 88 SER A N 1
ATOM 699 C CA . SER A 1 88 ? 29.291 -6.899 -34.189 1.00 97.31 88 SER A CA 1
ATOM 700 C C . SER A 1 88 ? 29.164 -7.154 -35.691 1.00 97.31 88 SER A C 1
ATOM 702 O O . SER A 1 88 ? 30.141 -7.535 -36.324 1.00 97.31 88 SER A O 1
ATOM 704 N N . ARG A 1 89 ? 27.982 -6.908 -36.272 1.00 96.62 89 ARG A N 1
ATOM 705 C CA . ARG A 1 89 ? 27.764 -7.062 -37.719 1.00 96.62 89 ARG A CA 1
ATOM 706 C C . ARG A 1 89 ? 28.595 -6.082 -38.538 1.00 96.62 89 ARG A C 1
ATOM 708 O O . ARG A 1 89 ? 29.276 -6.505 -39.461 1.00 96.62 89 ARG A O 1
ATOM 715 N N . ALA A 1 90 ? 28.595 -4.805 -38.159 1.00 96.00 90 ALA A N 1
ATOM 716 C CA . ALA A 1 90 ? 29.389 -3.792 -38.848 1.00 96.00 90 ALA A CA 1
ATOM 717 C C . ALA A 1 90 ? 30.898 -4.095 -38.783 1.00 96.00 90 ALA A C 1
ATOM 719 O O . ALA A 1 90 ? 31.606 -3.888 -39.762 1.00 96.00 90 ALA A O 1
ATOM 720 N N . ALA A 1 91 ? 31.391 -4.613 -37.653 1.00 96.31 91 ALA A N 1
ATOM 721 C CA . ALA A 1 91 ? 32.785 -5.028 -37.512 1.00 96.31 91 ALA A CA 1
ATOM 722 C C . ALA A 1 91 ? 33.133 -6.212 -38.430 1.00 96.31 91 ALA A C 1
ATOM 724 O O . ALA A 1 91 ? 34.200 -6.224 -39.040 1.00 96.31 91 ALA A O 1
ATOM 725 N N . GLU A 1 92 ? 32.234 -7.190 -38.555 1.00 95.69 92 GLU A N 1
ATOM 726 C CA . GLU A 1 92 ? 32.419 -8.347 -39.435 1.00 95.69 92 GLU A CA 1
ATOM 727 C C . GLU A 1 92 ? 32.390 -7.956 -40.919 1.00 95.69 92 GLU A C 1
ATOM 729 O O . GLU A 1 92 ? 33.239 -8.404 -41.688 1.00 95.69 92 GLU A O 1
ATOM 734 N N . GLU A 1 93 ? 31.472 -7.066 -41.306 1.00 95.56 93 GLU A N 1
ATOM 735 C CA . GLU A 1 93 ? 31.410 -6.470 -42.646 1.00 95.56 93 GLU A CA 1
ATOM 736 C C . GLU A 1 93 ? 32.681 -5.683 -42.980 1.00 95.56 93 GLU A C 1
ATOM 738 O O . GLU A 1 93 ? 33.245 -5.846 -44.063 1.00 95.56 93 GLU A O 1
ATOM 743 N N . TRP A 1 94 ? 33.159 -4.857 -42.044 1.00 95.38 94 TRP A N 1
ATOM 744 C CA . TRP A 1 94 ? 34.376 -4.071 -42.234 1.00 95.38 94 TRP A CA 1
ATOM 745 C C . TRP A 1 94 ? 35.595 -4.975 -42.428 1.00 95.38 94 TRP A C 1
ATOM 747 O O . TRP A 1 94 ? 36.344 -4.783 -43.382 1.00 95.38 94 TRP A O 1
ATOM 757 N N . ARG A 1 95 ? 35.729 -6.024 -41.606 1.00 95.50 95 ARG A N 1
ATOM 758 C CA . ARG A 1 95 ? 36.778 -7.041 -41.760 1.00 95.50 95 ARG A CA 1
ATOM 759 C C . ARG A 1 95 ? 36.728 -7.706 -43.140 1.00 95.50 95 ARG A C 1
ATOM 761 O O . ARG A 1 95 ? 37.751 -7.810 -43.785 1.00 95.50 95 ARG A O 1
ATOM 768 N N . MET A 1 96 ? 35.549 -8.098 -43.632 1.00 92.75 96 MET A N 1
ATOM 769 C CA . MET A 1 96 ? 35.413 -8.701 -44.972 1.00 92.75 96 MET A CA 1
ATOM 770 C C . MET A 1 96 ? 35.702 -7.736 -46.133 1.00 92.75 96 MET A C 1
ATOM 772 O O . MET A 1 96 ? 35.925 -8.186 -47.253 1.00 92.75 96 MET A O 1
ATOM 776 N N . THR A 1 97 ? 35.621 -6.425 -45.898 1.00 93.38 97 THR A N 1
ATOM 777 C CA . THR A 1 97 ? 35.797 -5.406 -46.946 1.00 93.38 97 THR A CA 1
ATOM 778 C C . THR A 1 97 ? 37.244 -4.923 -47.052 1.00 93.38 97 THR A C 1
ATOM 780 O O . THR A 1 97 ? 37.661 -4.509 -48.133 1.00 93.38 97 THR A O 1
ATOM 783 N N . PHE A 1 98 ? 37.984 -4.919 -45.939 1.00 85.00 98 PHE A N 1
ATOM 784 C CA . PHE A 1 98 ? 39.287 -4.254 -45.832 1.00 85.00 98 PHE A CA 1
ATOM 785 C C . PHE A 1 98 ? 40.461 -5.167 -45.426 1.00 85.00 98 PHE A C 1
ATOM 787 O O . PHE A 1 98 ? 41.594 -4.695 -45.522 1.00 85.00 98 PHE A O 1
ATOM 794 N N . ASP A 1 99 ? 40.219 -6.424 -45.026 1.00 70.31 99 ASP A N 1
ATOM 795 C CA . ASP A 1 99 ? 41.238 -7.495 -44.971 1.00 70.31 99 ASP A CA 1
ATOM 796 C C . ASP A 1 99 ? 41.165 -8.379 -46.229 1.00 70.31 99 ASP A C 1
ATOM 798 O O . ASP A 1 99 ? 42.239 -8.807 -46.714 1.00 70.31 99 ASP A O 1
#

pLDDT: mean 93.21, std 7.8, range [55.22, 98.31]

Foldseek 3Di:
DDPVVVVVLVVQLVVLVVCVVVVNLVDARDAPPPPDPSNVVSVVSNVVSVVVVVVVVVVVVVVVVVVVVVVVVVVVVVVVVVVVVVVVVVVVVVVVVPD

Nearest PDB structures (foldseek):
  4cti-assembly1_C  TM=9.261E-01  e=6.489E-01  Archaeoglobus fulgidus
  3zcc-assembly1_A  TM=8.861E-01  e=1.225E+00  Archaeoglobus fulgidus
  3zx6-assembly1_B  TM=9.136E-01  e=2.312E+00  Archaeoglobus fulgidus DSM 4304

Solvent-accessible surface area (backbone atoms only — not comparable to full-atom values): 5619 Å² total; per-residue (Å²): 135,63,74,66,58,58,52,51,55,51,48,52,52,52,51,47,53,56,38,42,73,73,70,44,58,86,66,76,64,77,70,86,79,79,78,45,74,66,38,53,47,28,50,53,50,41,52,52,36,51,53,50,49,54,49,50,54,49,52,52,54,50,50,52,51,51,52,52,52,50,53,51,50,53,50,53,52,54,52,52,52,53,50,51,55,51,52,53,50,54,51,54,53,49,48,72,73,76,111

Mean predicted aligned error: 6.38 Å

Organism: Aerophobetes bacterium (NCBI:txid2030807)